Protein AF-A0A823E3Q1-F1 (afdb_monomer_lite)

Secondary structure (DSSP, 8-state):
--------BHHHHHHHHHHHHTTTTS-HHHHHHHHHHHHHHHHH-TT-BGGG--TT--

Structure (mmCIF, N/CA/C/O backbone):
data_AF-A0A823E3Q1-F1
#
_entry.id   AF-A0A823E3Q1-F1
#
loop_
_atom_site.group_PDB
_atom_site.id
_atom_site.type_symbol
_atom_site.label_atom_id
_atom_site.label_alt_id
_atom_site.label_comp_id
_atom_site.label_asym_id
_atom_site.label_entity_id
_atom_site.label_seq_id
_atom_site.pdbx_PDB_ins_code
_atom_site.Cartn_x
_atom_site.Cartn_y
_atom_site.Cartn_z
_atom_site.occupancy
_atom_site.B_iso_or_equiv
_atom_site.auth_seq_id
_atom_site.auth_comp_id
_atom_site.auth_asym_id
_atom_site.auth_atom_id
_atom_site.pdbx_PDB_model_num
ATOM 1 N N . MET A 1 1 ? 4.512 -19.651 -25.957 1.00 38.97 1 MET A N 1
ATOM 2 C CA . MET A 1 1 ? 4.185 -18.208 -25.947 1.00 38.97 1 MET A CA 1
ATOM 3 C C . MET A 1 1 ? 4.332 -17.719 -24.516 1.00 38.97 1 MET A C 1
ATOM 5 O O . MET A 1 1 ? 3.624 -18.229 -23.656 1.00 38.97 1 MET A O 1
ATOM 9 N N . ALA A 1 2 ? 5.305 -16.852 -24.227 1.00 53.78 2 ALA A N 1
ATOM 10 C CA . ALA A 1 2 ? 5.514 -16.348 -22.870 1.00 53.78 2 ALA A CA 1
ATOM 11 C C . ALA A 1 2 ? 4.274 -15.558 -22.423 1.00 53.78 2 ALA A C 1
ATOM 13 O O . ALA A 1 2 ? 3.795 -14.682 -23.145 1.00 53.78 2 ALA A O 1
ATOM 14 N N . LYS A 1 3 ? 3.716 -15.917 -21.265 1.00 55.25 3 LYS A N 1
ATOM 15 C CA . LYS A 1 3 ? 2.565 -15.243 -20.659 1.00 55.25 3 LYS A CA 1
ATOM 16 C C . LYS A 1 3 ? 2.984 -13.793 -20.402 1.00 55.25 3 LYS A C 1
ATOM 18 O O . LYS A 1 3 ? 3.926 -13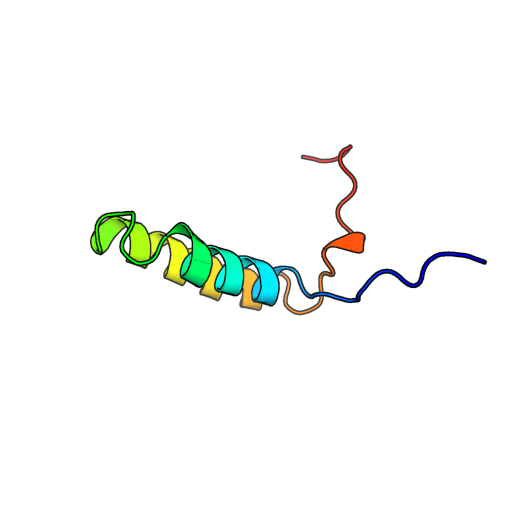.568 -19.651 1.00 55.25 3 LYS A O 1
ATOM 23 N N . LYS A 1 4 ? 2.348 -12.827 -21.072 1.00 57.22 4 LYS A N 1
ATOM 24 C CA . LYS A 1 4 ? 2.657 -11.401 -20.908 1.00 57.22 4 LYS A CA 1
ATOM 25 C C . LYS A 1 4 ? 2.358 -11.033 -19.451 1.00 57.22 4 LYS A C 1
ATOM 27 O O . LYS A 1 4 ? 1.192 -10.979 -19.060 1.00 57.22 4 LYS A O 1
ATOM 32 N N . GLN A 1 5 ? 3.401 -10.915 -18.631 1.00 63.59 5 GLN A N 1
ATOM 33 C CA . GLN A 1 5 ? 3.271 -10.528 -17.230 1.00 63.59 5 GLN A CA 1
ATOM 34 C C . GLN A 1 5 ? 2.651 -9.133 -17.188 1.00 63.59 5 GLN A C 1
ATOM 36 O O . GLN A 1 5 ? 3.018 -8.260 -17.973 1.00 63.59 5 GLN A O 1
ATOM 41 N N . LYS A 1 6 ? 1.659 -8.939 -16.319 1.00 68.25 6 LYS A N 1
ATOM 42 C CA . LYS A 1 6 ? 1.016 -7.637 -16.157 1.00 68.25 6 LYS A CA 1
ATOM 43 C C . LYS A 1 6 ? 2.063 -6.692 -15.562 1.00 68.25 6 LYS A C 1
ATOM 45 O O . LYS A 1 6 ? 2.558 -6.941 -14.465 1.00 68.25 6 LYS A O 1
ATOM 50 N N . GLU A 1 7 ? 2.427 -5.656 -16.307 1.00 84.38 7 GLU A N 1
ATOM 51 C CA . GLU A 1 7 ? 3.407 -4.647 -15.897 1.00 84.38 7 GLU A CA 1
ATOM 52 C C . GLU A 1 7 ? 2.784 -3.758 -14.812 1.00 84.38 7 GLU A C 1
ATOM 54 O O . GLU A 1 7 ? 2.169 -2.731 -15.090 1.00 84.38 7 GLU A O 1
ATOM 59 N N . ILE A 1 8 ? 2.862 -4.212 -13.560 1.00 91.62 8 ILE A N 1
ATOM 60 C CA . ILE A 1 8 ? 2.380 -3.476 -12.389 1.00 91.62 8 ILE A CA 1
ATOM 61 C C . ILE A 1 8 ? 3.587 -2.876 -11.677 1.00 91.62 8 ILE A C 1
ATOM 63 O O . ILE A 1 8 ? 4.510 -3.600 -11.298 1.00 91.62 8 ILE A O 1
ATOM 67 N N . LEU A 1 9 ? 3.561 -1.558 -11.483 1.00 94.31 9 LEU A N 1
ATOM 68 C CA . LEU A 1 9 ? 4.548 -0.854 -10.672 1.00 94.31 9 LEU A CA 1
ATOM 69 C C . LEU A 1 9 ? 4.399 -1.245 -9.203 1.00 94.31 9 LEU A C 1
ATOM 71 O O . LEU A 1 9 ? 3.290 -1.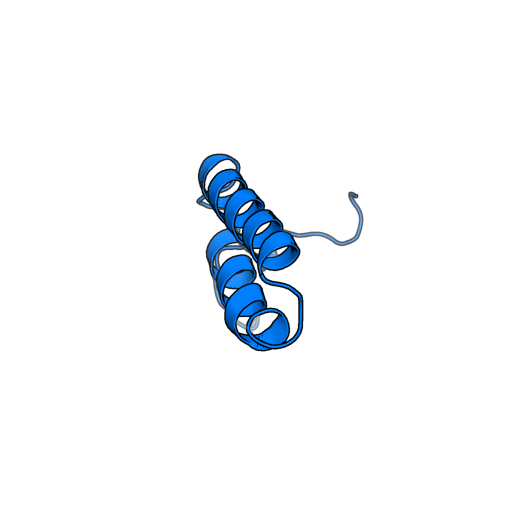261 -8.663 1.00 94.31 9 LEU A O 1
ATOM 75 N N . PHE A 1 10 ? 5.522 -1.507 -8.545 1.00 94.19 10 PHE A N 1
ATOM 76 C CA . PHE A 1 10 ? 5.552 -1.920 -7.148 1.00 94.19 10 PHE A CA 1
ATOM 77 C C . PHE A 1 10 ? 4.900 -0.897 -6.218 1.00 94.19 10 PHE A C 1
ATOM 79 O O . PHE A 1 10 ? 4.092 -1.272 -5.373 1.00 94.19 10 PHE A O 1
ATOM 86 N N . CYS A 1 11 ? 5.184 0.393 -6.409 1.00 95.44 11 CYS A N 1
ATOM 87 C CA . CYS A 1 11 ? 4.601 1.455 -5.591 1.00 95.44 11 CYS A CA 1
ATOM 88 C C . CYS A 1 11 ? 3.065 1.495 -5.687 1.00 95.44 11 CYS A C 1
ATOM 90 O O . CYS A 1 11 ? 2.400 1.583 -4.658 1.00 95.44 11 CYS A O 1
ATOM 92 N N . ASN A 1 12 ? 2.505 1.327 -6.890 1.00 95.44 12 ASN A N 1
ATOM 93 C CA . ASN A 1 12 ? 1.055 1.297 -7.103 1.00 95.44 12 ASN A CA 1
ATOM 94 C C . ASN A 1 12 ? 0.417 0.071 -6.438 1.00 95.44 12 ASN A C 1
ATOM 96 O O . ASN A 1 12 ? -0.617 0.180 -5.787 1.00 95.44 12 ASN A O 1
ATOM 100 N N . TYR A 1 13 ? 1.043 -1.097 -6.586 1.00 95.38 13 TYR A N 1
ATOM 101 C CA . TYR A 1 13 ? 0.572 -2.315 -5.932 1.00 95.38 13 TYR A CA 1
ATOM 102 C C . TYR A 1 13 ? 0.622 -2.209 -4.407 1.00 95.38 13 TYR A C 1
ATOM 104 O O . TYR A 1 13 ? -0.292 -2.662 -3.725 1.00 95.38 13 TYR A O 1
ATOM 112 N N . PHE A 1 14 ? 1.686 -1.617 -3.860 1.00 96.56 14 PH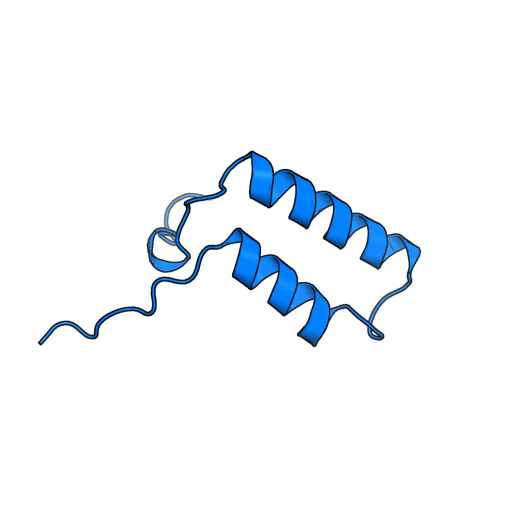E A N 1
ATOM 113 C CA . PHE A 1 14 ? 1.834 -1.449 -2.419 1.00 96.56 14 PHE A CA 1
ATOM 114 C C . PHE A 1 14 ? 0.730 -0.556 -1.841 1.00 96.56 14 PHE A C 1
ATOM 116 O O . PHE A 1 14 ? 0.169 -0.886 -0.799 1.00 96.56 14 PHE A O 1
ATOM 123 N N . GLU A 1 15 ? 0.368 0.528 -2.531 1.00 96.69 15 GLU A N 1
ATOM 124 C CA . GLU A 1 15 ? -0.776 1.365 -2.152 1.00 96.69 15 GLU A CA 1
ATOM 125 C C . GLU A 1 15 ? -2.105 0.610 -2.231 1.00 96.69 15 GLU A C 1
ATOM 127 O O . GLU A 1 15 ? -2.870 0.641 -1.271 1.00 96.69 15 GLU A O 1
ATOM 132 N N . GLU A 1 16 ? -2.363 -0.121 -3.318 1.00 97.06 16 GLU A N 1
ATOM 133 C CA . GLU A 1 16 ? -3.581 -0.935 -3.444 1.00 97.06 16 GLU A CA 1
ATOM 134 C C . GLU A 1 16 ? -3.678 -1.971 -2.314 1.00 97.06 16 GLU A C 1
ATOM 136 O O . GLU A 1 16 ? -4.728 -2.146 -1.699 1.00 97.06 16 GLU A O 1
ATOM 141 N N . TRP A 1 17 ? -2.563 -2.613 -1.966 1.00 97.00 17 TRP A N 1
ATOM 142 C CA . TRP A 1 17 ? -2.510 -3.555 -0.853 1.00 97.00 17 TRP A CA 1
ATOM 143 C C . TRP A 1 17 ? -2.810 -2.894 0.504 1.00 97.00 17 TRP A C 1
ATOM 145 O O . TRP A 1 17 ? -3.450 -3.515 1.358 1.00 97.00 17 TRP A O 1
ATOM 155 N N . ILE A 1 18 ? -2.397 -1.639 0.718 1.00 97.94 18 ILE A N 1
ATOM 156 C CA . ILE A 1 18 ? -2.774 -0.876 1.918 1.00 97.94 18 ILE A CA 1
ATOM 157 C C . ILE A 1 18 ? -4.292 -0.672 1.952 1.00 97.94 18 ILE A C 1
ATOM 159 O O . ILE A 1 18 ? -4.918 -0.973 2.972 1.00 97.94 18 ILE A O 1
ATOM 163 N N . GLU A 1 19 ? -4.885 -0.226 0.847 1.00 97.88 19 GLU A N 1
ATOM 164 C CA . GLU A 1 19 ? -6.327 0.030 0.764 1.00 97.88 19 GLU A CA 1
ATOM 165 C C . GLU A 1 19 ? -7.153 -1.242 0.976 1.00 97.88 19 GLU A C 1
ATOM 167 O O . GLU A 1 19 ? -8.120 -1.234 1.735 1.00 97.88 19 GLU A O 1
ATOM 172 N N . VAL A 1 20 ? -6.747 -2.355 0.362 1.00 97.81 20 VAL A N 1
ATOM 173 C CA . VAL A 1 20 ? -7.491 -3.620 0.431 1.00 97.81 20 VAL A CA 1
ATOM 174 C C . VAL A 1 20 ? -7.358 -4.295 1.799 1.00 97.81 20 VAL A C 1
ATOM 176 O O . VAL A 1 20 ? -8.328 -4.868 2.292 1.00 97.81 20 VAL A O 1
ATOM 179 N N . TYR A 1 21 ? -6.172 -4.258 2.419 1.00 97.62 21 TYR A N 1
ATOM 180 C CA . TYR A 1 21 ? -5.880 -5.116 3.577 1.00 97.62 21 TYR A CA 1
ATOM 181 C C . TYR A 1 21 ? -5.582 -4.380 4.880 1.00 97.62 21 TYR A C 1
ATOM 183 O O . TYR A 1 21 ? -5.569 -5.015 5.938 1.00 9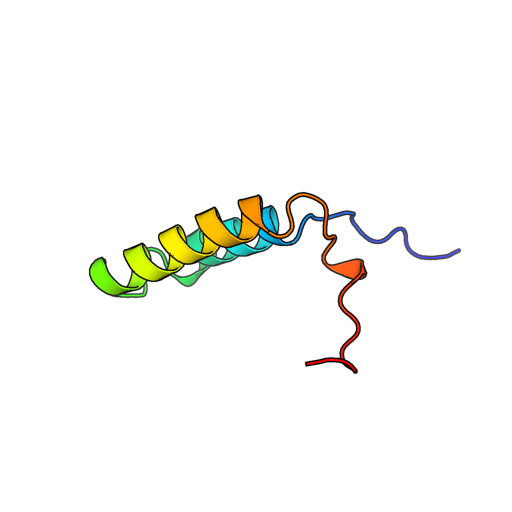7.62 21 TYR A O 1
ATOM 191 N N . LYS A 1 22 ? -5.266 -3.083 4.846 1.00 97.00 22 LYS A N 1
ATOM 192 C CA . LYS A 1 22 ? -4.875 -2.325 6.048 1.00 97.00 22 LYS A CA 1
ATOM 193 C C . LYS A 1 22 ? -5.940 -1.333 6.476 1.00 97.00 22 LYS A C 1
ATOM 195 O O . LYS A 1 22 ? -6.172 -1.193 7.680 1.00 97.00 22 LYS A O 1
ATOM 200 N N . VAL A 1 23 ? -6.606 -0.669 5.537 1.00 97.56 23 VAL A N 1
ATOM 201 C CA . VAL A 1 23 ? -7.703 0.249 5.865 1.00 97.56 23 VAL A CA 1
ATOM 202 C C . VAL A 1 23 ? -8.805 -0.510 6.611 1.00 97.56 23 VAL A C 1
ATOM 204 O O . VAL A 1 23 ? -9.235 -1.583 6.205 1.00 97.56 23 VAL A O 1
ATOM 207 N N . GLY A 1 24 ? -9.215 0.009 7.770 1.00 95.62 24 GLY A N 1
ATOM 208 C CA . GLY A 1 24 ? -10.227 -0.615 8.634 1.00 95.62 24 GLY A CA 1
ATOM 209 C C . GLY A 1 24 ? -9.751 -1.827 9.449 1.00 95.62 24 GLY A C 1
ATOM 210 O O . GLY A 1 24 ? -10.368 -2.137 10.464 1.00 95.62 24 GLY A O 1
ATOM 211 N N . ALA A 1 25 ? -8.641 -2.469 9.072 1.00 97.12 25 ALA A N 1
ATOM 212 C CA . ALA A 1 25 ? -8.099 -3.636 9.772 1.00 97.12 25 ALA A CA 1
ATOM 213 C C . ALA A 1 25 ? -7.092 -3.281 10.881 1.00 97.12 25 ALA A C 1
ATOM 215 O O . ALA A 1 25 ? -6.891 -4.063 11.810 1.00 97.12 25 ALA A O 1
ATOM 216 N N . ILE A 1 26 ? -6.435 -2.118 10.795 1.00 96.69 26 ILE A N 1
ATOM 217 C CA . ILE A 1 26 ? -5.430 -1.673 11.773 1.00 96.69 26 ILE A CA 1
ATOM 218 C C . ILE A 1 26 ? -5.698 -0.255 12.283 1.00 96.69 26 ILE A C 1
ATOM 220 O O . ILE A 1 26 ? -6.411 0.539 11.671 1.00 96.69 26 ILE A O 1
ATOM 224 N N . ALA A 1 27 ? -5.084 0.085 13.420 1.00 97.62 27 ALA A N 1
ATOM 225 C CA . ALA A 1 27 ? -5.189 1.413 14.013 1.00 97.62 27 ALA 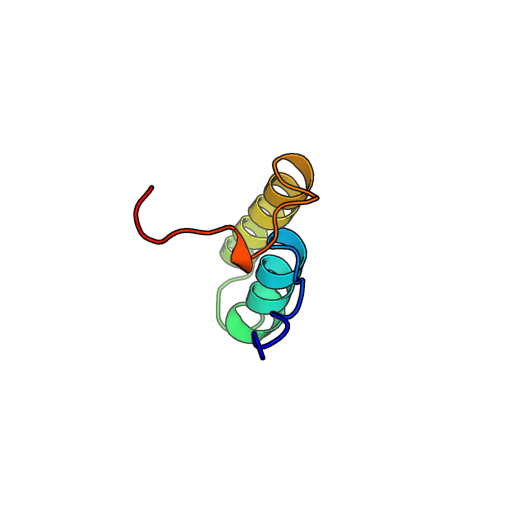A CA 1
ATOM 226 C C . ALA A 1 27 ? -4.690 2.514 13.062 1.00 97.62 27 ALA A C 1
ATOM 228 O O . ALA A 1 27 ? -3.673 2.355 12.381 1.00 97.62 27 ALA A O 1
ATOM 229 N N . LYS A 1 28 ? -5.354 3.678 13.099 1.00 96.69 28 LYS A N 1
ATOM 230 C CA . LYS A 1 28 ? -5.046 4.840 12.244 1.00 96.69 28 LYS A CA 1
ATOM 231 C C . LYS A 1 28 ? -3.578 5.272 12.319 1.00 96.69 28 LYS A C 1
ATOM 233 O O . LYS A 1 28 ? -2.984 5.584 11.294 1.00 96.69 28 LYS A O 1
ATOM 238 N N . ILE A 1 29 ? -2.975 5.243 13.513 1.00 97.25 29 ILE A N 1
ATOM 239 C CA . ILE A 1 29 ? -1.562 5.608 13.697 1.00 97.25 29 ILE A CA 1
ATOM 240 C C . ILE A 1 29 ? -0.614 4.651 12.964 1.00 97.25 29 ILE A C 1
ATOM 242 O O . ILE A 1 29 ? 0.393 5.076 12.406 1.00 97.25 29 ILE A O 1
ATOM 246 N N . THR A 1 30 ? -0.943 3.361 12.928 1.00 97.62 30 THR A N 1
ATOM 247 C CA . THR A 1 30 ? -0.161 2.357 12.206 1.00 97.62 30 THR A CA 1
ATOM 248 C C . THR A 1 30 ? -0.390 2.496 10.707 1.00 97.62 30 THR A C 1
ATOM 250 O O . THR A 1 30 ? 0.572 2.462 9.947 1.00 97.62 30 THR A O 1
ATOM 253 N N . LEU A 1 31 ? -1.632 2.733 10.279 1.00 97.75 31 LEU A N 1
ATOM 254 C CA . LEU A 1 31 ? -1.969 2.982 8.878 1.00 97.75 31 LE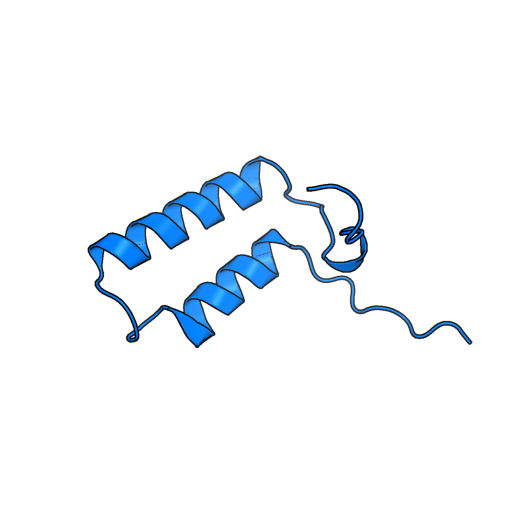U A CA 1
ATOM 255 C C . LEU A 1 31 ? -1.222 4.205 8.314 1.00 97.75 31 LEU A C 1
ATOM 257 O O . LEU A 1 31 ? -0.680 4.142 7.215 1.00 97.75 31 LEU A O 1
ATOM 261 N N . ALA A 1 32 ? -1.082 5.276 9.100 1.00 97.88 32 ALA A N 1
ATOM 262 C CA . ALA A 1 32 ? -0.289 6.445 8.716 1.00 97.88 32 ALA A CA 1
ATOM 263 C C . ALA A 1 32 ? 1.181 6.095 8.407 1.00 97.88 32 ALA A C 1
ATOM 265 O O . ALA A 1 32 ? 1.766 6.653 7.481 1.00 97.88 32 ALA A O 1
ATOM 266 N N . LYS A 1 33 ? 1.776 5.129 9.126 1.00 97.94 33 LYS A N 1
ATOM 267 C CA . LYS A 1 33 ? 3.135 4.642 8.824 1.00 97.94 33 LYS A CA 1
ATOM 268 C C . LYS A 1 33 ? 3.197 3.949 7.463 1.00 97.94 33 LYS A C 1
ATOM 270 O O . LYS A 1 33 ? 4.149 4.176 6.724 1.00 97.94 33 LYS A O 1
ATOM 275 N N . TYR A 1 34 ? 2.183 3.154 7.118 1.00 98.06 34 TYR A N 1
ATOM 276 C CA . TYR A 1 34 ? 2.098 2.506 5.807 1.00 98.06 34 TYR A CA 1
ATOM 277 C C . TYR A 1 34 ? 1.984 3.528 4.670 1.00 98.06 34 TYR A C 1
ATOM 279 O O . TYR A 1 34 ? 2.710 3.410 3.687 1.00 98.06 34 TYR A O 1
ATOM 287 N N . TYR A 1 35 ? 1.164 4.573 4.819 1.00 97.94 35 TYR A N 1
ATOM 288 C CA . TYR A 1 35 ? 1.082 5.639 3.810 1.00 97.94 35 TYR A CA 1
ATOM 289 C C . TYR A 1 35 ? 2.387 6.432 3.673 1.00 97.94 35 TYR A C 1
ATOM 291 O O . TYR A 1 35 ? 2.795 6.760 2.560 1.00 97.94 35 TYR A O 1
ATOM 299 N N . ASN A 1 36 ? 3.088 6.698 4.780 1.00 97.94 36 ASN A N 1
ATOM 300 C CA . ASN A 1 36 ? 4.408 7.329 4.723 1.00 97.94 36 ASN A CA 1
ATOM 301 C C . ASN A 1 36 ? 5.419 6.456 3.965 1.00 97.94 36 ASN A C 1
ATOM 303 O O . ASN A 1 36 ? 6.152 6.969 3.120 1.00 97.94 36 ASN A O 1
ATOM 307 N N . ALA A 1 37 ? 5.419 5.145 4.222 1.00 97.38 37 ALA A N 1
ATOM 308 C CA . ALA A 1 37 ? 6.249 4.198 3.486 1.00 97.38 37 ALA A CA 1
ATOM 309 C C . ALA A 1 37 ? 5.879 4.162 1.996 1.00 97.38 37 ALA A C 1
ATOM 311 O O . ALA A 1 37 ? 6.770 4.198 1.157 1.00 97.38 37 ALA A O 1
ATOM 312 N N . ALA A 1 38 ? 4.587 4.178 1.649 1.00 97.38 38 ALA A N 1
ATOM 313 C CA . ALA A 1 38 ? 4.132 4.214 0.257 1.00 97.38 38 ALA A CA 1
ATOM 314 C C . ALA A 1 38 ? 4.617 5.471 -0.482 1.00 97.38 38 ALA A C 1
ATOM 316 O O . ALA A 1 38 ? 5.087 5.388 -1.619 1.00 97.38 38 ALA A O 1
ATOM 317 N N . LYS A 1 39 ? 4.586 6.630 0.190 1.00 97.38 39 LYS A N 1
ATOM 318 C CA . LYS A 1 39 ? 5.126 7.884 -0.347 1.00 97.38 39 LYS A CA 1
ATOM 319 C C . LYS A 1 39 ? 6.627 7.785 -0.623 1.00 97.38 39 LYS A C 1
ATOM 321 O O . LYS A 1 39 ? 7.063 8.150 -1.709 1.00 97.38 39 LYS A O 1
ATOM 326 N N . GLN A 1 40 ? 7.405 7.291 0.342 1.00 97.44 40 GLN A N 1
ATOM 327 C CA . GLN A 1 40 ? 8.849 7.096 0.167 1.00 97.44 40 GLN A CA 1
ATOM 328 C C . GLN A 1 40 ? 9.149 6.080 -0.937 1.00 97.44 40 GLN A C 1
ATOM 330 O O . GLN A 1 40 ? 10.040 6.287 -1.751 1.00 97.44 40 GLN A O 1
ATOM 335 N N . LEU A 1 41 ? 8.367 5.007 -1.012 1.00 96.00 41 LEU A N 1
ATOM 336 C CA . LEU A 1 41 ? 8.541 3.968 -2.011 1.00 96.00 41 LEU A CA 1
ATOM 337 C C . LEU A 1 41 ? 8.356 4.501 -3.435 1.00 96.00 41 LEU A C 1
ATOM 339 O O . LEU A 1 41 ? 9.132 4.159 -4.328 1.00 96.00 41 LEU A O 1
ATOM 343 N N . ARG A 1 42 ? 7.366 5.376 -3.644 1.00 96.00 42 ARG A N 1
ATOM 344 C CA . ARG A 1 42 ? 7.156 6.038 -4.936 1.00 96.00 42 ARG A CA 1
ATOM 345 C C . ARG A 1 42 ? 8.314 6.965 -5.322 1.00 96.00 42 ARG A C 1
ATOM 347 O O . ARG A 1 42 ? 8.568 7.104 -6.511 1.00 96.00 42 ARG A O 1
ATOM 354 N N . ASP A 1 43 ? 9.011 7.561 -4.360 1.00 96.06 43 ASP A N 1
ATOM 355 C CA . ASP A 1 43 ? 10.187 8.402 -4.617 1.00 96.06 43 ASP A CA 1
ATOM 356 C C . ASP A 1 43 ? 11.427 7.565 -4.981 1.00 96.06 43 ASP A C 1
ATOM 358 O O . ASP A 1 43 ? 12.093 7.828 -5.979 1.00 96.06 43 ASP A O 1
ATOM 362 N N . ILE A 1 44 ? 11.679 6.491 -4.226 1.00 95.81 44 ILE A N 1
ATOM 363 C CA . ILE A 1 44 ? 12.877 5.650 -4.377 1.00 95.81 44 ILE A CA 1
ATOM 364 C C . ILE A 1 44 ? 12.805 4.766 -5.630 1.00 95.81 44 ILE A C 1
ATOM 366 O O . ILE A 1 44 ? 13.802 4.585 -6.327 1.00 95.81 44 ILE A O 1
ATOM 370 N N . CYS A 1 45 ? 11.638 4.186 -5.926 1.00 92.69 45 CYS A N 1
ATOM 371 C CA . CYS A 1 45 ? 11.493 3.196 -6.998 1.00 92.69 45 CYS A CA 1
ATOM 372 C C . CYS A 1 45 ? 10.228 3.405 -7.860 1.00 92.69 45 CYS A C 1
ATOM 374 O O . CYS A 1 45 ? 9.427 2.486 -8.045 1.00 92.69 45 CYS A O 1
ATOM 376 N N . PRO A 1 46 ? 10.040 4.594 -8.470 1.00 93.88 46 PRO A N 1
ATOM 377 C CA . PRO A 1 46 ? 8.820 4.942 -9.212 1.00 93.88 46 PRO A CA 1
ATOM 378 C C . PRO A 1 46 ? 8.540 4.055 -10.431 1.00 93.88 46 PRO A C 1
ATOM 380 O O . PRO A 1 46 ? 7.417 4.036 -10.925 1.00 93.88 46 PRO A O 1
ATOM 383 N N . LYS A 1 47 ? 9.563 3.368 -10.950 1.00 93.94 47 LYS A N 1
ATOM 384 C CA . LYS A 1 47 ? 9.513 2.596 -12.201 1.00 93.94 47 LYS A CA 1
ATOM 385 C C . LYS A 1 47 ? 9.783 1.103 -12.007 1.00 93.94 47 LYS A C 1
ATOM 387 O O . LYS A 1 47 ? 9.891 0.388 -12.994 1.00 93.94 47 LYS A O 1
ATOM 392 N N . LEU A 1 48 ? 9.929 0.645 -10.763 1.00 92.25 48 LEU A N 1
ATOM 393 C CA . LEU A 1 48 ? 10.192 -0.762 -10.471 1.00 92.25 48 LEU A CA 1
ATOM 394 C C . LEU A 1 48 ? 8.920 -1.575 -10.713 1.00 92.25 48 LEU A C 1
ATOM 396 O O . LEU A 1 48 ? 7.893 -1.295 -10.086 1.00 92.25 48 LEU A O 1
ATOM 400 N N . PHE A 1 49 ? 8.971 -2.579 -11.589 1.00 92.56 49 PHE A N 1
ATOM 401 C CA . PHE A 1 49 ? 7.851 -3.497 -11.743 1.00 92.56 49 PHE A CA 1
ATOM 402 C C . PHE A 1 49 ? 7.932 -4.617 -10.713 1.00 92.56 49 PHE A C 1
ATOM 404 O O . PHE A 1 49 ? 9.003 -5.070 -10.323 1.00 92.56 49 PHE A O 1
ATOM 411 N N . ILE A 1 50 ? 6.774 -5.139 -10.311 1.00 89.00 50 ILE A N 1
ATOM 412 C CA . ILE A 1 50 ? 6.722 -6.315 -9.430 1.00 89.00 50 ILE A CA 1
ATOM 413 C C . ILE A 1 50 ? 7.387 -7.534 -10.058 1.00 89.00 50 ILE A C 1
ATOM 415 O O . ILE A 1 50 ? 7.957 -8.359 -9.354 1.00 89.00 50 ILE A O 1
ATOM 419 N N . SER A 1 51 ? 7.326 -7.640 -11.384 1.00 87.56 51 SER A N 1
ATOM 420 C CA . SER A 1 51 ? 7.951 -8.751 -12.102 1.00 87.56 51 SER A CA 1
ATOM 421 C C . SER A 1 51 ? 9.482 -8.723 -12.033 1.00 87.56 51 SER A C 1
ATOM 423 O O . SER A 1 51 ? 10.088 -9.754 -12.299 1.00 87.56 51 SER A O 1
ATOM 425 N N . ASP A 1 52 ? 10.086 -7.587 -11.665 1.00 86.81 52 ASP A N 1
ATOM 426 C CA . ASP A 1 52 ? 11.537 -7.445 -11.506 1.00 86.81 52 ASP A CA 1
ATOM 427 C C . ASP A 1 52 ? 12.034 -7.908 -10.123 1.00 86.81 52 ASP A C 1
ATOM 429 O O . ASP A 1 52 ? 13.240 -8.015 -9.913 1.00 86.81 52 ASP A O 1
ATOM 433 N N . PHE A 1 53 ? 11.137 -8.203 -9.170 1.00 79.56 53 PHE A N 1
ATOM 434 C CA . PHE A 1 53 ? 11.534 -8.801 -7.894 1.00 79.56 53 PHE A CA 1
ATOM 435 C C . PHE A 1 53 ? 11.930 -10.270 -8.100 1.00 79.56 53 PHE A C 1
ATOM 437 O O . PHE A 1 53 ? 11.069 -11.129 -8.307 1.00 79.56 53 PHE A O 1
ATOM 444 N N . ASP A 1 54 ? 13.222 -10.584 -7.981 1.00 70.81 54 ASP A N 1
ATOM 445 C CA . ASP A 1 54 ? 13.699 -11.966 -7.867 1.00 70.81 54 ASP A CA 1
ATOM 446 C C . ASP A 1 54 ? 13.808 -12.351 -6.385 1.00 70.81 54 ASP A C 1
ATOM 448 O O . ASP A 1 54 ? 14.365 -11.627 -5.565 1.00 70.81 54 ASP A O 1
ATOM 452 N N . ARG A 1 55 ? 13.272 -13.521 -6.025 1.00 64.56 55 ARG A N 1
ATOM 453 C CA . ARG A 1 55 ? 13.208 -14.017 -4.637 1.00 64.56 55 ARG A CA 1
ATOM 454 C C . ARG A 1 55 ? 14.594 -14.298 -4.018 1.00 64.56 55 ARG A C 1
ATOM 456 O O . ARG A 1 55 ? 14.647 -14.719 -2.865 1.00 64.56 55 ARG A O 1
ATOM 463 N N . ARG A 1 56 ? 15.690 -14.156 -4.776 1.00 61.09 56 ARG A N 1
ATOM 464 C CA . ARG A 1 56 ? 17.056 -14.500 -4.349 1.00 61.09 56 ARG A CA 1
ATOM 465 C C . ARG A 1 56 ? 17.836 -13.376 -3.679 1.00 61.09 56 ARG A C 1
ATOM 467 O O . ARG A 1 56 ? 18.835 -13.690 -3.044 1.00 61.09 56 ARG A O 1
ATOM 474 N N . GLU A 1 57 ? 17.400 -12.128 -3.781 1.00 51.97 57 GLU A N 1
ATOM 475 C CA . GLU A 1 57 ? 18.100 -10.993 -3.168 1.00 51.97 57 GLU A CA 1
ATOM 476 C C . GLU A 1 57 ? 17.142 -10.298 -2.192 1.00 51.97 57 GLU A C 1
ATOM 478 O O . GLU A 1 57 ? 16.050 -9.881 -2.584 1.00 51.97 57 GLU A O 1
ATOM 483 N N . TYR A 1 58 ? 17.520 -10.258 -0.910 1.00 39.34 58 TYR A N 1
ATOM 484 C CA . TYR A 1 58 ? 16.739 -9.699 0.200 1.00 39.34 58 TYR A CA 1
ATOM 485 C C . TYR A 1 58 ? 17.578 -8.689 0.977 1.00 39.34 58 TYR A C 1
ATOM 487 O O . TYR A 1 58 ? 18.774 -8.987 1.198 1.00 39.34 58 TYR A O 1
#

Radius of gyration: 13.54 Å; chains: 1; bounding box: 28×27×40 Å

Organism: Listeria monocytogenes (NCBI:txid1639)

InterPro domains:
  IPR010998 Integrase/recombinase, N-terminal [G3DSA:1.10.150.130] (4-58)

Sequence (58 aa):
MAKKQKEILFCNYFEEWIEVYKVGAIAKITLAKYYNAAKQLRDICPKLFISDFDRREY

Foldseek 3Di:
DPDPPDFAFPLNVLVVCLVVPVVVNDDPVVSVVSVVVSVVCCVPGVRDGPVPDDPPDD

pLDDT: mean 87.87, std 16.04, range [38.97, 98.06]